Protein AF-A0A835S4H3-F1 (afdb_monomer_lite)

pLDDT: mean 76.45, std 12.93, range [46.81, 95.5]

Secondary structure (DSSP, 8-state):
-HHHHHHHHHHHHHHHHHHHHHHHHHHHSSPPPHHHHHHHHHH--HHHHHHHH-SS-HHHHHHHHHHHHHHHHHHHHHHHHHHHHHHHHHHHHHHHHHHTTSHHHHHHHHHHHHHHHHHHHHHHHHHHHHHHHHHHHHHHHHHHHHHHHHHHHHHHHHHHTT-

InterPro domains:
  IPR000727 Target SNARE coiled-coil homology domain [PF05739] (103-153)
  IPR000727 Target SNARE coiled-coil homology domain [PS50192] (65-127)
  IPR000727 Target SNARE coiled-coil homology domain [SM00397] (60-127)
  IPR006011 Syntaxin, N-terminal domain [PF00804] (1-53)
  IPR006012 Syntaxin/epimorphin, conserved site [PS00914] (71-110)
  IPR010989 SNARE [SSF47661] (1-120)
  IPR045242 Syntaxin [PTHR19957] (1-146)

Organism: Vanilla planifolia (NCBI:txid51239)

Structure (mmCIF, N/CA/C/O backbone):
data_AF-A0A835S4H3-F1
#
_entry.id   AF-A0A835S4H3-F1
#
loop_
_atom_site.group_PDB
_atom_site.id
_atom_site.type_symbol
_atom_site.label_atom_id
_atom_site.label_alt_id
_atom_site.label_comp_id
_atom_site.label_asym_id
_atom_site.label_entity_id
_atom_site.label_seq_id
_atom_site.pdbx_PDB_ins_code
_atom_site.Cartn_x
_atom_site.Cartn_y
_atom_site.Cartn_z
_atom_site.occupancy
_atom_site.B_iso_or_equiv
_atom_site.auth_seq_id
_atom_site.auth_comp_id
_atom_site.auth_asym_id
_atom_site.auth_atom_id
_atom_site.pdbx_PDB_model_num
ATOM 1 N N . MET A 1 1 ? -13.108 -11.941 13.887 1.00 56.34 1 MET A N 1
ATOM 2 C CA . MET A 1 1 ? -13.437 -10.550 14.269 1.00 56.34 1 MET A CA 1
ATOM 3 C C . MET A 1 1 ? -14.856 -10.370 14.817 1.00 56.34 1 MET A C 1
ATOM 5 O O . MET A 1 1 ? -14.980 -10.378 16.029 1.00 56.34 1 MET A O 1
ATOM 9 N N . MET A 1 2 ? -15.934 -10.271 14.019 1.00 57.09 2 MET A N 1
ATOM 10 C CA . MET A 1 2 ? -17.307 -10.082 14.562 1.00 57.09 2 MET A CA 1
ATOM 11 C C . MET A 1 2 ? -17.788 -11.240 15.460 1.00 57.09 2 MET A C 1
ATOM 13 O O . MET A 1 2 ? -18.379 -10.996 16.507 1.00 57.09 2 MET A O 1
ATOM 17 N N . MET A 1 3 ? -17.494 -12.495 15.090 1.00 75.19 3 MET A N 1
ATOM 18 C CA . MET A 1 3 ? -17.861 -13.661 15.911 1.00 75.19 3 MET A CA 1
ATOM 19 C C . MET A 1 3 ? -17.092 -13.714 17.238 1.00 75.19 3 MET A C 1
ATOM 21 O O . MET A 1 3 ? -17.701 -13.942 18.271 1.00 75.19 3 MET A O 1
ATOM 25 N N . GLU A 1 4 ? -15.791 -13.411 17.238 1.00 76.81 4 GLU A N 1
ATOM 26 C CA . GLU A 1 4 ? -14.982 -13.361 18.470 1.00 76.81 4 GLU A CA 1
ATOM 27 C C . GLU A 1 4 ? -15.445 -12.246 19.416 1.00 76.81 4 GLU A C 1
ATOM 29 O O . GLU A 1 4 ? -15.448 -12.420 20.631 1.00 76.81 4 GLU A O 1
ATOM 34 N N . PHE A 1 5 ? -15.879 -11.107 18.868 1.00 70.69 5 PHE A N 1
ATOM 35 C CA . PHE A 1 5 ? -16.459 -10.026 19.661 1.00 70.69 5 PHE A CA 1
ATOM 36 C C . PHE A 1 5 ? -17.791 -10.438 20.301 1.00 70.69 5 PHE A C 1
ATOM 38 O O . PHE A 1 5 ? -18.022 -10.182 21.483 1.00 70.69 5 PHE A O 1
ATOM 45 N N . GLN A 1 6 ? -18.658 -11.113 19.540 1.00 71.31 6 GLN A N 1
ATOM 46 C CA . GLN A 1 6 ? -19.912 -11.646 20.071 1.00 71.31 6 GLN A CA 1
ATOM 47 C C . GLN A 1 6 ? -19.673 -12.729 21.131 1.00 71.31 6 GLN A C 1
ATOM 49 O O . GLN A 1 6 ? -20.335 -12.696 22.167 1.00 71.31 6 GLN A O 1
ATOM 54 N N . GLU A 1 7 ? -18.695 -13.616 20.930 1.00 85.12 7 GLU A N 1
ATOM 55 C CA . GLU A 1 7 ? -18.292 -14.619 21.924 1.00 85.12 7 GLU A CA 1
ATOM 56 C C . GLU A 1 7 ? -17.741 -13.977 23.202 1.00 85.12 7 GLU A C 1
ATOM 58 O O . GLU A 1 7 ? -18.117 -14.381 24.303 1.00 85.12 7 GLU A O 1
ATOM 63 N N . LEU A 1 8 ? -16.885 -12.957 23.085 1.00 82.81 8 LEU A N 1
ATOM 64 C CA . LEU A 1 8 ? -16.332 -12.254 24.243 1.00 82.81 8 LEU A CA 1
ATOM 65 C C . LEU A 1 8 ? -17.430 -11.540 25.041 1.00 82.81 8 LEU A C 1
ATOM 67 O O . LEU A 1 8 ? -17.458 -11.631 26.267 1.00 82.81 8 LEU A O 1
ATOM 71 N N . ARG A 1 9 ? -18.371 -10.884 24.351 1.00 76.62 9 ARG A N 1
ATOM 72 C CA . ARG A 1 9 ? -19.516 -10.223 24.989 1.00 76.62 9 ARG A CA 1
ATOM 73 C C . ARG A 1 9 ? -20.429 -11.227 25.691 1.00 76.62 9 ARG A C 1
ATOM 75 O O . ARG A 1 9 ? -20.887 -10.961 26.797 1.00 76.62 9 ARG A O 1
ATOM 82 N N . GLN A 1 10 ? -20.686 -12.377 25.065 1.00 81.31 10 GLN A N 1
ATOM 83 C CA . GLN A 1 10 ? -21.464 -13.453 25.683 1.00 81.31 10 GLN A CA 1
ATOM 84 C C . GLN A 1 10 ? -20.777 -14.004 26.935 1.00 81.31 10 GLN A C 1
ATOM 86 O O . GLN A 1 10 ? -21.450 -14.190 27.945 1.00 81.31 10 GLN A O 1
ATOM 91 N N . ARG A 1 11 ? -19.452 -14.203 26.903 1.00 85.75 11 ARG A N 1
ATOM 92 C CA . ARG A 1 11 ? -18.686 -14.632 28.084 1.00 85.75 11 ARG A CA 1
ATOM 93 C C . ARG A 1 11 ? -18.744 -13.606 29.210 1.00 85.75 11 ARG A C 1
ATOM 95 O O . ARG A 1 11 ? -19.094 -13.974 30.321 1.00 85.75 11 ARG A O 1
ATOM 102 N N . MET A 1 12 ? -18.509 -12.325 28.921 1.00 75.12 12 MET A N 1
ATOM 103 C CA . MET A 1 12 ? -18.581 -11.279 29.950 1.00 75.12 12 MET A CA 1
ATOM 104 C C . MET A 1 12 ? -19.966 -11.168 30.599 1.00 75.12 12 MET A C 1
ATOM 106 O O . MET A 1 12 ? -20.061 -11.010 31.813 1.00 75.12 12 MET A O 1
ATOM 110 N N . MET A 1 13 ? -21.042 -11.279 29.814 1.00 74.38 13 MET A N 1
ATOM 111 C CA . MET A 1 13 ? -22.406 -11.266 30.354 1.00 74.38 13 MET A CA 1
ATOM 112 C C . MET A 1 13 ? -22.698 -12.499 31.219 1.00 74.38 13 MET A C 1
ATOM 114 O O . MET A 1 13 ? -23.353 -12.377 32.253 1.00 74.38 13 MET A O 1
ATOM 118 N N . ALA A 1 14 ? -22.187 -13.672 30.829 1.00 81.69 14 ALA A N 1
ATOM 119 C CA . ALA A 1 14 ? -22.313 -14.893 31.620 1.00 81.69 14 ALA A CA 1
ATOM 120 C C . ALA A 1 14 ? -21.560 -14.790 32.958 1.00 81.69 14 ALA A C 1
ATOM 122 O O . ALA A 1 14 ? -22.136 -15.086 34.004 1.00 81.69 14 ALA A O 1
ATOM 123 N N . ASP A 1 15 ? -20.324 -14.286 32.938 1.00 78.94 15 ASP A N 1
ATOM 124 C CA . ASP A 1 15 ? -19.504 -14.099 34.140 1.00 78.94 15 ASP A CA 1
ATOM 125 C C . ASP A 1 15 ? -20.146 -13.086 35.111 1.00 78.94 15 ASP A C 1
ATOM 127 O O . ASP A 1 15 ? -20.148 -13.283 36.329 1.00 78.94 15 ASP A O 1
ATOM 131 N N . CYS A 1 16 ? -20.741 -12.009 34.580 1.00 69.31 16 CYS A N 1
ATOM 132 C CA . CYS A 1 16 ? -21.443 -11.002 35.378 1.00 69.31 16 CYS A CA 1
ATOM 133 C C . CYS A 1 16 ? -22.689 -11.589 36.058 1.00 69.31 16 CYS A C 1
ATOM 135 O O . CYS A 1 16 ? -22.893 -11.414 37.263 1.00 69.31 16 CYS A O 1
ATOM 137 N N . ARG A 1 17 ? -23.482 -12.359 35.304 1.00 80.19 17 ARG A N 1
ATOM 138 C CA . ARG A 1 17 ? -24.654 -13.071 35.818 1.00 80.19 17 ARG A CA 1
ATOM 139 C C . ARG A 1 17 ? -24.290 -14.035 36.949 1.00 80.19 17 ARG A C 1
ATOM 141 O O . ARG A 1 17 ? -24.911 -13.991 38.009 1.00 80.19 17 ARG A O 1
ATOM 148 N N . GLU A 1 18 ? -23.246 -14.840 36.771 1.00 80.06 18 GLU A N 1
ATOM 149 C CA . GLU A 1 18 ? -22.777 -15.787 37.789 1.00 80.06 18 GLU A CA 1
ATOM 150 C C . GLU A 1 18 ? -22.338 -15.080 39.088 1.00 80.06 18 GLU A C 1
ATOM 152 O O . GLU A 1 18 ? -22.606 -15.554 40.198 1.00 80.06 18 GLU A O 1
ATOM 157 N N . ALA A 1 19 ? -21.686 -13.919 38.975 1.00 72.50 19 ALA A N 1
ATOM 158 C CA . ALA A 1 19 ? -21.264 -13.129 40.129 1.00 72.50 19 ALA A CA 1
ATOM 159 C C . ALA A 1 19 ? -22.453 -12.559 40.926 1.00 72.50 19 ALA A C 1
ATOM 161 O O . ALA A 1 19 ? -22.435 -12.589 42.163 1.00 72.50 19 ALA A O 1
ATOM 162 N N . VAL A 1 20 ? -23.489 -12.076 40.232 1.00 71.38 20 VAL A N 1
ATOM 163 C CA . VAL A 1 20 ? -24.731 -11.574 40.846 1.00 71.38 20 VAL A CA 1
ATOM 164 C C . VAL A 1 20 ? -25.471 -12.703 41.562 1.00 71.38 20 VAL A C 1
ATOM 166 O O . VAL A 1 20 ? -25.843 -12.550 42.727 1.00 71.38 20 VAL A O 1
ATOM 169 N N . GLU A 1 21 ? -25.612 -13.861 40.914 1.00 74.19 21 GLU A N 1
ATOM 170 C CA . GLU A 1 21 ? -26.299 -15.027 41.479 1.00 74.19 21 GLU A CA 1
ATOM 171 C C . GLU A 1 21 ? -25.647 -15.509 42.780 1.00 74.19 21 GLU A C 1
ATOM 173 O O . GLU A 1 21 ? -26.331 -15.709 43.788 1.00 74.19 21 GLU A O 1
ATOM 178 N N . ARG A 1 22 ? -24.312 -15.610 42.804 1.00 72.75 22 ARG A N 1
ATOM 179 C CA . ARG A 1 22 ? -23.567 -16.008 44.009 1.00 72.75 22 ARG A CA 1
ATOM 180 C C . ARG A 1 22 ? -23.771 -15.052 45.178 1.00 72.75 22 ARG A C 1
ATOM 182 O O . ARG A 1 22 ? -23.938 -15.499 46.312 1.00 72.75 22 ARG A O 1
ATOM 189 N N . ARG A 1 23 ? -23.725 -13.742 44.926 1.00 60.97 23 ARG A N 1
ATOM 190 C CA . ARG A 1 23 ? -23.860 -12.723 45.980 1.00 60.97 23 ARG A CA 1
ATOM 191 C C . ARG A 1 23 ? -25.287 -12.646 46.506 1.00 60.97 23 ARG A C 1
ATOM 193 O O . ARG A 1 23 ? -25.476 -12.554 47.716 1.00 60.97 23 ARG A O 1
ATOM 200 N N . TYR A 1 24 ? -26.276 -12.745 45.622 1.00 68.62 24 TYR A N 1
ATOM 201 C CA . TYR A 1 24 ? -27.679 -12.800 46.017 1.00 68.62 24 TYR A CA 1
ATOM 202 C C . TYR A 1 24 ? -27.951 -14.011 46.915 1.00 68.62 24 TYR A C 1
ATOM 204 O O . TYR A 1 24 ? -28.505 -13.856 48.006 1.00 68.62 24 TYR A O 1
ATOM 212 N N . PHE A 1 25 ? -27.473 -15.191 46.512 1.00 72.88 25 PHE A N 1
ATOM 213 C CA . PHE A 1 25 ? -27.608 -16.419 47.292 1.00 72.88 25 PHE A CA 1
ATOM 214 C C . PHE A 1 25 ? -26.899 -16.331 48.649 1.00 72.88 25 PHE A C 1
ATOM 216 O O . PHE A 1 25 ? -27.453 -16.746 49.662 1.00 72.88 25 PHE A O 1
ATOM 223 N N . ALA A 1 26 ? -25.703 -15.739 48.709 1.00 67.75 26 ALA A N 1
ATOM 224 C CA . ALA A 1 26 ? -24.978 -15.558 49.968 1.00 67.75 26 ALA A CA 1
ATOM 225 C C . ALA A 1 26 ? -25.722 -14.663 50.980 1.00 67.75 26 ALA A C 1
ATOM 227 O O . ALA A 1 26 ? -25.525 -14.813 52.185 1.00 67.75 26 ALA A O 1
ATOM 228 N N . LEU A 1 27 ? -26.564 -13.738 50.504 1.00 64.50 27 LEU A N 1
ATOM 229 C CA . LEU A 1 27 ? -27.274 -12.762 51.336 1.00 64.50 27 LEU A CA 1
ATOM 230 C C . LEU A 1 27 ? -28.700 -13.190 51.700 1.00 64.50 27 LEU A C 1
ATOM 232 O O . LEU A 1 27 ? -29.173 -12.861 52.785 1.00 64.50 27 LEU A O 1
ATOM 236 N N . THR A 1 28 ? -29.379 -13.908 50.808 1.00 66.50 28 THR A N 1
ATOM 237 C CA . THR A 1 28 ? -30.788 -14.307 50.980 1.00 66.50 28 THR A CA 1
ATOM 238 C C . THR A 1 28 ? -30.967 -15.793 51.268 1.00 66.50 28 THR A C 1
ATOM 240 O O . THR A 1 28 ? -31.985 -16.184 51.830 1.00 66.50 28 THR A O 1
ATOM 243 N N . GLY A 1 29 ? -29.983 -16.626 50.917 1.00 69.75 29 GLY A N 1
ATOM 244 C CA . GLY A 1 29 ? -30.095 -18.084 50.964 1.00 69.75 29 GLY A CA 1
ATOM 245 C C . GLY A 1 29 ? -30.981 -18.680 49.863 1.00 69.75 29 GLY A C 1
ATOM 246 O O . GLY A 1 29 ? -31.178 -19.893 49.847 1.00 69.75 29 GLY A O 1
ATOM 247 N N . GLU A 1 30 ? -31.498 -17.859 48.943 1.00 71.50 30 GLU A N 1
ATOM 248 C CA . GLU A 1 30 ? -32.383 -18.263 47.845 1.00 71.50 30 GLU A CA 1
ATOM 249 C C . GLU A 1 30 ? -31.758 -17.906 46.487 1.00 71.50 30 GLU A C 1
ATOM 251 O O . GLU A 1 30 ? -30.915 -17.011 46.391 1.00 71.50 30 GLU A O 1
ATOM 256 N N . LEU A 1 31 ? -32.124 -18.630 45.421 1.00 72.75 31 LEU A N 1
ATOM 257 C CA . LEU A 1 31 ? -31.698 -18.258 44.067 1.00 72.75 31 LEU A CA 1
ATOM 258 C C . LEU A 1 31 ? -32.451 -16.994 43.617 1.00 72.75 31 LEU A C 1
ATOM 260 O O . LEU A 1 31 ? -33.666 -16.920 43.822 1.00 72.75 31 LEU A O 1
ATOM 264 N N . PRO A 1 32 ? -31.777 -16.026 42.969 1.00 72.12 32 PRO A N 1
ATOM 265 C CA . PRO A 1 32 ? -32.460 -14.846 42.461 1.00 72.12 32 PRO A CA 1
ATOM 266 C C . PRO A 1 32 ? -33.426 -15.208 41.323 1.00 72.12 32 PRO A C 1
ATOM 268 O O . PRO A 1 32 ? -33.084 -16.019 40.459 1.00 72.12 32 PRO A O 1
ATOM 271 N N . PRO A 1 33 ? -34.609 -14.574 41.269 1.00 78.31 33 PRO A N 1
ATOM 272 C CA . PRO A 1 33 ? -35.472 -14.626 40.095 1.00 78.31 33 PRO A CA 1
ATOM 273 C C . PRO A 1 33 ? -34.752 -14.064 38.863 1.00 78.31 33 PRO A C 1
ATOM 275 O O . PRO A 1 33 ? -34.041 -13.065 38.969 1.00 78.31 33 PRO A O 1
ATOM 278 N N . GLU A 1 34 ? -34.998 -14.650 37.688 1.00 73.44 34 GLU A N 1
ATOM 279 C CA . GLU A 1 34 ? -34.406 -14.232 36.403 1.00 73.44 34 GLU A CA 1
ATOM 280 C C . GLU A 1 34 ? -34.578 -12.721 36.146 1.00 73.44 34 GLU A C 1
ATOM 282 O O . GLU A 1 34 ? -33.640 -12.032 35.758 1.00 73.44 34 GLU A O 1
ATOM 287 N N . GLU A 1 35 ? -35.758 -12.193 36.480 1.00 69.69 35 GLU A N 1
ATOM 288 C CA . GLU A 1 35 ? -36.121 -10.777 36.353 1.00 69.69 35 GLU A CA 1
ATOM 289 C C . GLU A 1 35 ? -35.252 -9.860 37.235 1.00 69.69 35 GLU A C 1
ATOM 291 O O . GLU A 1 35 ? -34.933 -8.735 36.858 1.00 69.69 35 GLU A O 1
ATOM 296 N N . VAL A 1 36 ? -34.814 -10.335 38.405 1.00 68.38 36 VAL A N 1
ATOM 297 C CA . VAL A 1 36 ? -33.945 -9.570 39.315 1.00 68.38 36 VAL A CA 1
ATOM 298 C C . VAL A 1 36 ? -32.512 -9.527 38.793 1.00 68.38 36 VAL A C 1
ATOM 300 O O . VAL A 1 36 ? -31.870 -8.479 38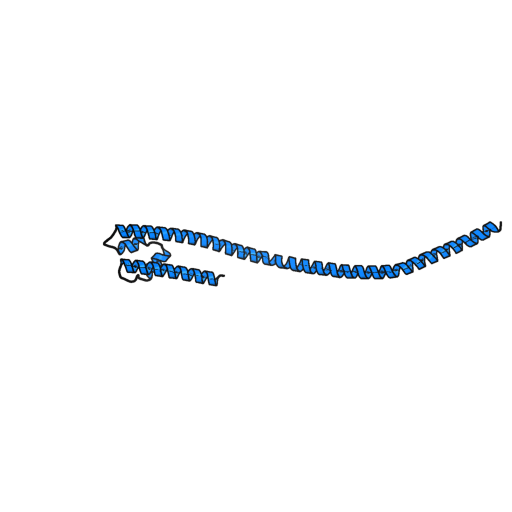.860 1.00 68.38 36 VAL A O 1
ATOM 303 N N . VAL A 1 37 ? -32.024 -10.644 38.249 1.00 72.00 37 VAL A N 1
ATOM 304 C CA . VAL A 1 37 ? -30.699 -10.728 37.621 1.00 72.00 37 VAL A CA 1
ATOM 305 C C . VAL A 1 37 ? -30.634 -9.804 36.408 1.00 72.00 37 VAL A C 1
ATOM 307 O O . VAL A 1 37 ? -29.692 -9.026 36.273 1.00 72.00 37 VAL A O 1
ATOM 310 N N . GLU A 1 38 ? -31.659 -9.838 35.558 1.00 70.06 38 GLU A N 1
ATOM 311 C CA . GLU A 1 38 ? -31.723 -9.018 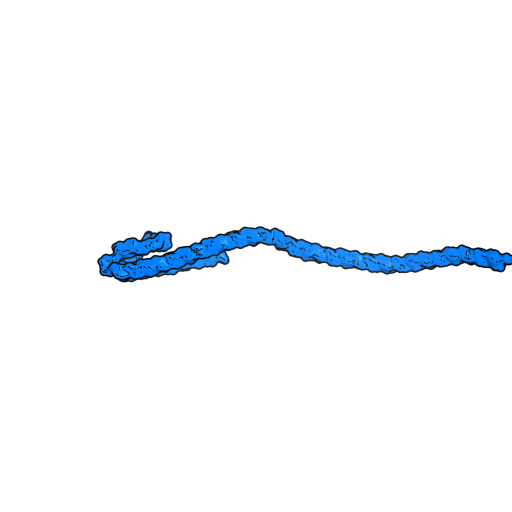34.351 1.00 70.06 38 GLU A CA 1
ATOM 312 C C . GLU A 1 38 ? -31.828 -7.523 34.685 1.00 70.06 38 GLU A C 1
ATOM 314 O O . GLU A 1 38 ? -31.067 -6.727 34.139 1.00 70.06 38 GLU A O 1
ATOM 319 N N . ASN A 1 39 ? -32.655 -7.140 35.665 1.00 68.00 39 ASN A N 1
ATOM 320 C CA . ASN A 1 39 ? -32.749 -5.750 36.127 1.00 68.00 39 ASN A CA 1
ATOM 321 C C . ASN A 1 39 ? -31.447 -5.248 36.778 1.00 68.00 39 ASN A C 1
ATOM 323 O O . ASN A 1 39 ? -31.092 -4.079 36.625 1.00 68.00 39 ASN A O 1
ATOM 327 N N . MET A 1 40 ? -30.697 -6.108 37.477 1.00 66.50 40 MET A N 1
ATOM 328 C CA . MET A 1 40 ? -29.386 -5.743 38.032 1.00 66.50 40 MET A CA 1
ATOM 329 C C . MET A 1 40 ? -28.324 -5.540 36.945 1.00 66.50 40 MET A C 1
ATOM 331 O O . MET A 1 40 ? -27.510 -4.628 37.072 1.00 66.50 40 MET A O 1
ATOM 335 N N . ILE A 1 41 ? -28.349 -6.349 35.881 1.00 68.56 41 ILE A N 1
ATOM 336 C CA . ILE A 1 41 ? -27.416 -6.245 34.747 1.00 68.56 41 ILE A CA 1
ATOM 337 C C . ILE A 1 41 ? -27.777 -5.062 33.833 1.00 68.56 41 ILE A C 1
ATOM 339 O O . ILE A 1 41 ? -26.881 -4.384 33.337 1.00 68.56 41 ILE A O 1
ATOM 343 N N . ALA A 1 42 ? -29.069 -4.802 33.610 1.00 68.44 42 ALA A N 1
ATOM 344 C CA . ALA A 1 42 ? -29.547 -3.790 32.668 1.00 68.44 42 ALA A CA 1
ATOM 345 C C . ALA A 1 42 ? -29.687 -2.387 33.277 1.00 68.44 42 ALA A C 1
ATOM 347 O O . ALA A 1 42 ? -29.400 -1.399 32.604 1.00 68.44 42 ALA A O 1
ATOM 348 N N . GLU A 1 43 ? -30.147 -2.274 34.529 1.00 61.41 43 GLU A N 1
ATOM 349 C CA . GLU A 1 43 ? -30.452 -0.974 35.146 1.00 61.41 43 GLU A CA 1
ATOM 350 C C . GLU A 1 43 ? -29.420 -0.520 36.186 1.00 61.41 43 GLU A C 1
ATOM 352 O O . GLU A 1 43 ? -29.465 0.635 36.612 1.00 61.41 43 GLU A O 1
ATOM 357 N N . GLY A 1 44 ? -28.520 -1.400 36.641 1.00 56.44 44 GLY A N 1
ATOM 358 C CA . GLY A 1 44 ? -27.514 -1.067 37.658 1.00 56.44 44 GLY A CA 1
ATOM 359 C C . GLY A 1 44 ? -28.074 -0.775 39.056 1.00 56.44 44 GLY A C 1
ATOM 360 O O . GLY A 1 44 ? -27.330 -0.395 39.958 1.00 56.44 44 GLY A O 1
ATOM 361 N N . LYS A 1 45 ? -29.383 -0.952 39.278 1.00 56.03 45 LYS A N 1
ATOM 362 C CA . LYS A 1 45 ? -30.077 -0.619 40.536 1.00 56.03 45 LYS A CA 1
ATOM 363 C C . LYS A 1 45 ? -29.945 -1.719 41.591 1.00 56.03 45 LYS A C 1
ATOM 365 O O . LYS A 1 45 ? -30.932 -2.274 42.075 1.00 56.03 45 LYS A O 1
ATOM 370 N N . SER A 1 46 ? -28.711 -2.035 41.976 1.00 59.69 46 SER A N 1
ATOM 371 C CA . SER A 1 46 ? -28.447 -3.052 43.000 1.00 59.69 46 SER A CA 1
ATOM 372 C C . SER A 1 46 ? -28.895 -2.623 44.406 1.00 59.69 46 SER A C 1
ATOM 374 O O . SER A 1 46 ? -29.219 -3.484 45.224 1.00 59.69 46 SER A O 1
ATOM 376 N N . GLU A 1 47 ? -28.924 -1.321 44.710 1.00 53.72 47 GLU A N 1
ATOM 377 C CA . GLU A 1 47 ? -29.183 -0.815 46.068 1.00 53.72 47 GLU A CA 1
ATOM 378 C C . GLU A 1 47 ? -30.633 -0.997 46.536 1.00 53.72 47 GLU A C 1
ATOM 380 O O . GLU A 1 47 ? -30.869 -1.363 47.687 1.00 53.72 47 GLU A O 1
ATOM 385 N N . GLU A 1 48 ? -31.618 -0.750 45.669 1.00 57.25 48 GLU A N 1
ATOM 386 C CA . GLU A 1 48 ? -33.041 -0.790 46.044 1.00 57.25 48 GLU A CA 1
ATOM 387 C C . GLU A 1 48 ? -33.542 -2.224 46.247 1.00 57.25 48 GLU A C 1
ATOM 389 O O . GLU A 1 48 ? -34.301 -2.504 47.180 1.00 57.25 48 GLU A O 1
ATOM 394 N N . VAL A 1 49 ? -33.073 -3.153 45.409 1.00 60.16 49 VAL A N 1
ATOM 395 C CA . VAL A 1 49 ? -33.442 -4.571 45.492 1.00 60.16 49 VAL A CA 1
ATOM 396 C C . VAL A 1 49 ? -32.774 -5.237 46.696 1.00 60.16 49 VAL A C 1
ATOM 398 O O . VAL A 1 49 ? -33.415 -6.014 47.406 1.00 60.16 49 VAL A O 1
ATOM 401 N N . LEU A 1 50 ? -31.516 -4.888 46.985 1.00 59.12 50 LEU A N 1
ATOM 402 C CA . LEU A 1 50 ? -30.774 -5.461 48.106 1.00 59.12 50 LEU A CA 1
ATOM 403 C C . LEU A 1 50 ? -31.233 -4.905 49.464 1.00 59.12 50 LEU A C 1
ATOM 405 O O . LEU A 1 50 ? -31.352 -5.663 50.429 1.00 59.12 50 LEU A O 1
ATOM 409 N N . ASN A 1 51 ? -31.599 -3.618 49.533 1.00 56.16 51 ASN A N 1
ATOM 410 C CA . ASN A 1 51 ? -32.203 -3.020 50.731 1.00 56.16 51 ASN A CA 1
ATOM 411 C C . ASN A 1 51 ? -33.549 -3.652 51.107 1.00 56.16 51 ASN A C 1
ATOM 413 O O . ASN A 1 51 ? -33.912 -3.670 52.283 1.00 56.16 51 ASN A O 1
ATOM 417 N N . ARG A 1 52 ? -34.296 -4.178 50.130 1.00 57.97 52 ARG A N 1
ATOM 418 C CA . ARG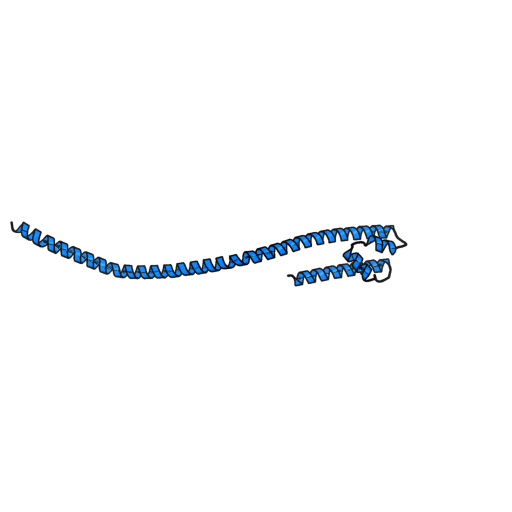 A 1 52 ? -35.567 -4.866 50.383 1.00 57.97 52 ARG A CA 1
ATOM 419 C C . ARG A 1 52 ? -35.375 -6.286 50.931 1.00 57.97 52 ARG A C 1
ATOM 421 O O . ARG A 1 52 ? -36.278 -6.792 51.593 1.00 57.97 52 ARG A O 1
ATOM 428 N N . ALA A 1 53 ? -34.218 -6.905 50.689 1.00 54.28 53 ALA A N 1
ATOM 429 C CA . ALA A 1 53 ? -33.931 -8.287 51.068 1.00 54.28 53 ALA A CA 1
ATOM 430 C C . ALA A 1 53 ? -33.255 -8.440 52.449 1.00 54.28 53 ALA A C 1
ATOM 432 O O . ALA A 1 53 ? -33.392 -9.483 53.084 1.00 54.28 53 ALA A O 1
ATOM 433 N N . VAL A 1 54 ? -32.556 -7.417 52.958 1.00 52.19 54 VAL A N 1
ATOM 434 C CA . VAL A 1 54 ? -31.751 -7.530 54.190 1.00 52.19 54 VAL A CA 1
ATOM 435 C C . VAL A 1 54 ? -32.348 -6.708 55.340 1.00 52.19 54 VAL A C 1
ATOM 437 O O . VAL A 1 54 ? -32.097 -5.515 55.479 1.00 52.19 54 VAL A O 1
ATOM 440 N N . VAL A 1 55 ? -33.098 -7.367 56.233 1.00 55.81 55 VAL A N 1
ATOM 441 C CA . VAL A 1 55 ? -33.710 -6.739 57.429 1.00 55.81 55 VAL A CA 1
ATOM 442 C C . VAL A 1 55 ? -32.732 -6.604 58.622 1.00 55.81 55 VAL A C 1
ATOM 444 O O . VAL A 1 55 ? -33.062 -5.968 59.617 1.00 55.81 55 VAL A O 1
ATOM 447 N N . GLY A 1 56 ? -31.503 -7.133 58.550 1.00 56.19 56 GLY A N 1
ATOM 448 C CA . GLY A 1 56 ? -30.632 -7.260 59.736 1.00 56.19 56 GLY A CA 1
ATOM 449 C C . GLY A 1 56 ? -29.372 -6.387 59.811 1.00 56.19 56 GLY A C 1
ATOM 450 O O . GLY A 1 56 ? -28.987 -5.995 60.906 1.00 56.19 56 GLY A O 1
ATOM 451 N N . ASN A 1 57 ? -28.717 -6.062 58.690 1.00 54.75 57 ASN A N 1
ATOM 452 C CA . ASN A 1 57 ? -27.336 -5.543 58.697 1.00 54.75 57 ASN A CA 1
ATOM 453 C C . ASN A 1 57 ? -27.142 -4.333 57.766 1.00 54.75 57 ASN A C 1
ATOM 455 O O . ASN A 1 57 ? -26.415 -4.399 56.778 1.00 54.75 57 ASN A O 1
ATOM 459 N N . ARG A 1 58 ? -27.753 -3.188 58.105 1.00 57.72 58 ARG A N 1
ATOM 460 C CA . ARG A 1 58 ? -27.651 -1.932 57.326 1.00 57.72 58 ARG A CA 1
ATOM 461 C C . ARG A 1 58 ? -26.215 -1.467 57.032 1.00 57.72 58 ARG A C 1
ATOM 463 O O . ARG A 1 58 ? -25.987 -0.890 55.979 1.00 57.72 58 ARG A O 1
ATOM 470 N N . SER A 1 59 ? -25.256 -1.720 57.928 1.00 57.69 59 SER A N 1
ATOM 471 C CA . SER A 1 59 ? -23.851 -1.319 57.725 1.00 57.69 59 SER A CA 1
ATOM 472 C C . SER A 1 59 ? -23.169 -2.121 56.615 1.00 57.69 59 SER A C 1
ATOM 474 O O . SER A 1 59 ? -22.470 -1.548 55.791 1.00 57.69 59 SER A O 1
ATOM 476 N N . LEU A 1 60 ? -23.404 -3.436 56.576 1.00 62.19 60 LEU A N 1
ATOM 477 C CA . LEU A 1 60 ? -22.813 -4.325 55.574 1.00 62.19 60 LEU A CA 1
ATOM 478 C C . LEU A 1 60 ? -23.467 -4.107 54.201 1.00 62.19 60 LEU A C 1
ATOM 480 O O . LEU A 1 60 ? -22.797 -4.148 53.175 1.00 62.19 60 LEU A O 1
ATOM 484 N N . VAL A 1 61 ? -24.775 -3.825 54.188 1.00 66.12 61 VAL A N 1
ATOM 485 C CA . VAL A 1 61 ? -25.537 -3.519 52.967 1.00 66.12 61 VAL A CA 1
ATOM 486 C C . VAL A 1 61 ? -25.034 -2.240 52.307 1.00 66.12 61 VAL A C 1
ATOM 488 O O . VAL A 1 61 ? -24.830 -2.251 51.102 1.00 66.12 61 VAL A O 1
ATOM 491 N N . LEU A 1 62 ? -24.788 -1.171 53.074 1.00 68.81 62 LEU A N 1
ATOM 492 C CA . LEU A 1 62 ? -24.272 0.094 52.534 1.00 68.81 62 LEU A CA 1
ATOM 493 C C . LEU A 1 62 ? -22.853 -0.038 51.967 1.00 68.81 62 LEU A C 1
ATOM 495 O O . LEU A 1 62 ? -22.560 0.527 50.919 1.00 68.81 62 LEU A O 1
ATOM 499 N N . GLU A 1 63 ? -21.984 -0.803 52.627 1.00 70.62 63 GLU A N 1
ATOM 500 C CA . GLU A 1 63 ? -20.622 -1.056 52.140 1.00 70.62 63 GLU A CA 1
ATOM 501 C C . GLU A 1 63 ? -20.634 -1.877 50.842 1.00 70.62 63 GLU A C 1
ATOM 503 O O . GLU A 1 63 ? -19.997 -1.505 49.858 1.00 70.62 63 GLU A O 1
ATOM 508 N N . THR A 1 64 ? -21.455 -2.931 50.799 1.00 69.81 64 THR A N 1
ATOM 509 C CA . THR A 1 64 ? -21.605 -3.784 49.609 1.00 69.81 64 THR A CA 1
ATOM 510 C C . THR A 1 64 ? -22.260 -3.024 48.450 1.00 69.81 64 THR A C 1
ATOM 512 O O . THR A 1 64 ? -21.859 -3.172 47.299 1.00 69.81 64 THR A O 1
ATOM 515 N N . ALA A 1 65 ? -23.255 -2.187 48.745 1.00 73.56 65 ALA A N 1
ATOM 516 C CA . ALA A 1 65 ? -23.927 -1.327 47.779 1.00 73.56 65 ALA A CA 1
ATOM 517 C C . ALA A 1 65 ? -22.965 -0.317 47.138 1.00 73.56 65 ALA A C 1
ATOM 519 O O . ALA A 1 65 ? -22.917 -0.205 45.914 1.00 73.56 65 ALA A O 1
ATOM 520 N N . HIS A 1 66 ? -22.146 0.352 47.951 1.00 77.25 66 HIS A N 1
ATOM 521 C CA . HIS A 1 66 ? -21.134 1.290 47.471 1.00 77.25 66 HIS A CA 1
ATOM 522 C C . HIS A 1 66 ? -20.086 0.603 46.581 1.00 77.25 66 HIS A C 1
ATOM 524 O O . HIS A 1 66 ? -19.661 1.146 45.560 1.00 77.25 66 HIS A O 1
ATOM 530 N N . GLU A 1 67 ? -19.678 -0.616 46.934 1.00 75.25 67 GLU A N 1
ATOM 531 C CA . GLU A 1 67 ? -18.722 -1.387 46.139 1.00 75.25 67 GLU A CA 1
ATOM 532 C C . GLU A 1 67 ? -19.318 -1.858 44.798 1.00 75.25 67 GLU A C 1
ATOM 534 O O . GLU A 1 67 ? -18.644 -1.800 43.768 1.00 75.25 67 GLU A O 1
ATOM 539 N N . ILE A 1 68 ? -20.598 -2.252 44.776 1.00 75.88 68 ILE A N 1
ATOM 540 C CA . ILE A 1 68 ? -21.319 -2.587 43.536 1.00 75.88 68 ILE A CA 1
ATOM 541 C C . ILE A 1 68 ? -21.489 -1.347 42.650 1.00 75.88 68 ILE A C 1
ATOM 543 O O . ILE A 1 68 ? -21.274 -1.435 41.442 1.00 75.88 68 ILE A O 1
ATOM 547 N N . GLN A 1 69 ? -21.802 -0.189 43.234 1.00 75.38 69 GLN A N 1
ATOM 548 C CA . GLN A 1 69 ? -21.915 1.076 42.505 1.00 75.38 69 GLN A CA 1
ATOM 549 C C . GLN A 1 69 ? -20.590 1.448 41.821 1.00 75.38 69 GLN A C 1
ATOM 551 O O . GLN A 1 69 ? -20.579 1.805 40.646 1.00 75.38 69 GLN A O 1
ATOM 556 N N . SER A 1 70 ? -19.465 1.280 42.520 1.00 76.81 70 SER A N 1
ATOM 557 C CA . SER A 1 70 ? -18.122 1.512 41.971 1.00 76.81 70 SER A CA 1
ATOM 558 C C . SER A 1 70 ? -17.794 0.580 40.793 1.00 76.81 70 SER A C 1
ATOM 560 O O . SER A 1 70 ? -17.275 1.018 39.761 1.00 76.81 70 SER A O 1
ATOM 562 N N . GLN A 1 71 ? -18.148 -0.707 40.898 1.00 79.62 71 GLN A N 1
ATOM 563 C CA . GLN A 1 71 ? -17.983 -1.648 39.783 1.00 79.62 71 GLN A CA 1
ATOM 564 C C . GLN A 1 71 ? -18.891 -1.308 38.600 1.00 79.62 71 GLN A C 1
ATOM 566 O O . GLN A 1 71 ? -18.457 -1.415 37.454 1.00 79.62 71 GLN A O 1
ATOM 571 N N . HIS A 1 72 ? -20.121 -0.871 38.862 1.00 77.56 72 HIS A N 1
ATOM 572 C CA . HIS A 1 72 ? -21.053 -0.443 37.826 1.00 77.56 72 HIS A CA 1
ATOM 573 C C . HIS A 1 72 ? -20.553 0.809 37.093 1.00 77.56 72 HIS A C 1
ATOM 575 O O . HIS A 1 72 ? -20.592 0.860 35.865 1.00 77.56 72 HIS A O 1
ATOM 581 N N . ASP A 1 73 ? -20.021 1.795 37.815 1.00 81.50 73 ASP A N 1
ATOM 582 C CA . ASP A 1 73 ? -19.434 2.993 37.206 1.00 81.50 73 ASP A CA 1
ATOM 583 C C . ASP A 1 73 ? -18.215 2.642 36.342 1.00 81.50 73 ASP A C 1
ATOM 585 O O . ASP A 1 73 ? -18.086 3.140 35.223 1.00 81.50 73 ASP A O 1
ATOM 589 N N . THR A 1 74 ? -17.387 1.699 36.800 1.00 81.56 74 THR A N 1
ATOM 590 C CA . THR A 1 74 ? -16.265 1.167 36.010 1.00 81.56 74 THR A CA 1
ATOM 591 C C . THR A 1 74 ? -16.759 0.439 34.753 1.00 81.56 74 THR A C 1
ATOM 593 O O . THR A 1 74 ? -16.231 0.646 33.662 1.00 81.56 74 THR A O 1
ATOM 596 N N . ALA A 1 75 ? -17.797 -0.395 34.866 1.00 78.19 75 ALA A N 1
ATOM 597 C CA . ALA A 1 75 ? -18.387 -1.099 33.727 1.00 78.19 75 ALA A CA 1
ATOM 598 C C . ALA A 1 75 ? -18.992 -0.128 32.703 1.00 78.19 75 ALA A C 1
ATOM 600 O O . ALA A 1 75 ? -18.842 -0.330 31.500 1.00 78.19 75 ALA A O 1
ATOM 601 N N . LYS A 1 76 ? -19.607 0.960 33.172 1.00 81.94 76 LYS A N 1
ATOM 602 C CA . LYS A 1 76 ? -20.171 2.021 32.333 1.00 81.94 76 LYS A CA 1
ATOM 603 C C . LYS A 1 76 ? -19.094 2.826 31.606 1.00 81.94 76 LYS A C 1
ATOM 605 O O . LYS A 1 76 ? -19.286 3.230 30.459 1.00 81.94 76 LYS A O 1
ATOM 610 N N . GLU A 1 77 ? -17.949 3.053 32.246 1.00 83.81 77 GLU A N 1
ATOM 611 C CA . GLU A 1 77 ? -16.784 3.655 31.594 1.00 83.81 77 GLU A CA 1
ATOM 612 C C . GLU A 1 77 ? -16.238 2.739 30.489 1.00 83.81 77 GLU A C 1
ATOM 614 O O . GLU A 1 77 ? -16.028 3.188 29.361 1.00 83.81 77 GLU A O 1
ATOM 619 N N . VAL A 1 78 ? -16.122 1.436 30.769 1.00 84.69 78 VAL A N 1
ATOM 620 C CA . VAL A 1 78 ? -15.717 0.425 29.780 1.00 84.69 78 VAL A CA 1
ATOM 621 C C . VAL A 1 78 ? -16.713 0.335 28.620 1.00 84.69 78 VAL A C 1
ATOM 623 O O . VAL A 1 78 ? -16.288 0.283 27.468 1.00 84.69 78 VAL A O 1
ATOM 626 N N . GLU A 1 79 ? -18.020 0.360 28.889 1.00 80.94 79 GLU A N 1
ATOM 627 C CA . GLU A 1 79 ? -19.074 0.386 27.867 1.00 80.94 79 GLU A CA 1
ATOM 628 C C . GLU A 1 79 ? -18.918 1.599 26.943 1.00 80.94 79 GLU A C 1
ATOM 630 O O . GLU A 1 79 ? -18.963 1.464 25.718 1.00 80.94 79 GLU A O 1
ATOM 635 N N . ARG A 1 80 ? -18.663 2.780 27.515 1.00 85.00 80 ARG A N 1
ATOM 636 C CA . ARG A 1 80 ? -18.437 4.005 26.744 1.00 85.00 80 ARG A CA 1
ATOM 637 C C . ARG A 1 80 ? -17.206 3.887 25.847 1.00 85.00 80 ARG A C 1
ATOM 639 O O . ARG A 1 80 ? -17.296 4.199 24.661 1.00 85.00 80 ARG A O 1
ATOM 646 N N . SER A 1 81 ? -16.089 3.388 26.375 1.00 82.25 81 SER A N 1
ATOM 647 C CA . SER A 1 81 ? -14.882 3.130 25.578 1.00 82.25 81 SER A CA 1
ATOM 648 C C . SER A 1 81 ? -15.118 2.089 24.478 1.00 82.25 81 SER A C 1
ATOM 650 O O . SER A 1 81 ? -14.545 2.189 23.394 1.00 82.25 81 SER A O 1
ATOM 652 N N . LEU A 1 82 ? -15.988 1.105 24.719 1.00 81.12 82 LEU A N 1
ATOM 653 C CA . LEU A 1 82 ? -16.386 0.097 23.736 1.00 81.12 82 LEU A CA 1
ATOM 654 C C . LEU A 1 82 ? -17.229 0.679 22.601 1.00 81.12 82 LEU A C 1
ATOM 656 O O . LEU A 1 82 ? -17.001 0.332 21.443 1.00 81.12 82 LEU A O 1
ATOM 660 N N . LEU A 1 83 ? -18.162 1.580 22.912 1.00 83.94 83 LEU A N 1
ATOM 661 C CA . LEU A 1 83 ? -18.954 2.297 21.911 1.00 83.94 83 LEU A CA 1
ATOM 662 C C . LEU A 1 83 ? -18.075 3.217 21.053 1.00 83.94 83 LEU A C 1
ATOM 664 O O . LEU A 1 83 ? -18.230 3.249 19.832 1.00 83.94 83 LEU A O 1
ATOM 668 N N . GLU A 1 84 ? -17.111 3.907 21.664 1.00 83.25 84 GLU A N 1
ATOM 669 C CA . GLU A 1 84 ? -16.119 4.708 20.937 1.00 83.25 84 GLU A CA 1
ATOM 670 C C . GLU A 1 84 ? -15.255 3.826 20.022 1.00 83.25 84 GLU A C 1
ATOM 672 O O . GLU A 1 84 ? -15.063 4.144 18.847 1.00 83.25 84 GLU A O 1
ATOM 677 N N . LEU A 1 85 ? -14.802 2.665 20.506 1.00 85.12 85 LEU A N 1
ATOM 678 C CA . LEU A 1 85 ? -14.042 1.711 19.697 1.00 85.12 85 LEU A CA 1
ATOM 679 C C . LEU A 1 85 ? -14.880 1.143 18.542 1.00 85.12 85 LEU A C 1
ATOM 681 O O . LEU A 1 85 ? -14.388 1.032 17.419 1.00 85.12 85 LEU A O 1
ATOM 685 N N . GLN A 1 86 ? -16.152 0.819 18.785 1.00 79.75 86 GLN A N 1
ATOM 686 C CA . GLN A 1 86 ? -17.086 0.378 17.748 1.00 79.75 86 GLN A CA 1
ATOM 687 C C . GLN A 1 86 ? -17.247 1.444 16.656 1.00 79.75 86 GLN A C 1
ATOM 689 O O . GLN A 1 86 ? -17.275 1.109 15.470 1.00 79.75 86 GLN A O 1
ATOM 694 N N . GLN A 1 87 ? -17.315 2.720 17.039 1.00 75.62 87 GLN A N 1
ATOM 695 C CA . GLN A 1 87 ? -17.373 3.830 16.094 1.00 75.62 87 GLN A CA 1
ATOM 696 C C . GLN A 1 87 ? -16.084 3.937 15.263 1.00 75.62 87 GLN A C 1
ATOM 698 O O . GLN A 1 87 ? -16.168 4.103 14.048 1.00 75.62 87 GLN A O 1
ATOM 703 N N . VAL A 1 88 ? -14.907 3.754 15.873 1.00 83.56 88 VAL A N 1
ATOM 704 C CA . VAL A 1 88 ? -13.620 3.702 15.152 1.00 83.56 88 VAL A CA 1
ATOM 705 C C . VAL A 1 88 ? -13.571 2.530 14.164 1.00 83.56 88 VAL A C 1
ATOM 707 O O . VAL A 1 88 ? -13.093 2.698 13.046 1.00 83.56 88 VAL A O 1
ATOM 710 N N . PHE A 1 89 ? -14.090 1.353 14.526 1.00 76.94 89 PHE A N 1
ATOM 711 C CA . PHE A 1 89 ? -14.169 0.209 13.608 1.00 76.94 89 PHE A CA 1
ATOM 712 C C . PHE A 1 89 ? -15.106 0.462 12.421 1.00 76.94 89 PHE A C 1
ATOM 714 O O . PHE A 1 89 ? -14.782 0.071 11.301 1.00 76.94 89 PHE A O 1
ATOM 721 N N . LEU A 1 90 ? -16.248 1.117 12.649 1.00 75.88 90 LEU A N 1
ATOM 722 C CA . LEU A 1 90 ? -17.169 1.522 11.583 1.00 75.88 90 LEU A CA 1
ATOM 723 C C . LEU A 1 90 ? -16.519 2.533 10.632 1.00 75.88 90 LEU A C 1
ATOM 725 O O . LEU A 1 90 ? -16.611 2.369 9.418 1.00 75.88 90 LEU A O 1
ATOM 729 N N . ASP A 1 91 ? -15.817 3.529 11.169 1.00 75.44 91 ASP A N 1
ATOM 730 C CA . ASP A 1 91 ? -15.099 4.523 10.366 1.00 75.44 91 ASP A CA 1
ATOM 731 C C . ASP A 1 91 ? -13.934 3.886 9.586 1.00 75.44 91 ASP A C 1
ATOM 733 O O . ASP A 1 91 ? -13.722 4.167 8.407 1.00 75.44 91 ASP A O 1
ATOM 737 N N . MET A 1 92 ? -13.236 2.921 10.194 1.00 76.38 92 MET A N 1
ATOM 738 C CA . MET A 1 92 ? -12.210 2.124 9.521 1.00 76.38 92 MET A CA 1
ATOM 739 C C . MET A 1 92 ? -12.792 1.269 8.390 1.00 76.38 92 MET A C 1
ATOM 741 O O . MET A 1 92 ? -12.182 1.189 7.328 1.00 76.38 92 MET A O 1
ATOM 745 N N . ALA A 1 93 ? -13.967 0.659 8.575 1.00 66.75 93 ALA A N 1
ATOM 746 C CA . ALA A 1 93 ? -14.635 -0.107 7.523 1.00 66.75 93 ALA A CA 1
ATOM 747 C C . ALA A 1 93 ? -14.990 0.782 6.320 1.00 66.75 93 ALA A C 1
ATOM 749 O O . ALA A 1 93 ? -14.705 0.411 5.183 1.00 66.75 93 ALA A O 1
ATOM 750 N N . VAL A 1 94 ? -15.508 1.990 6.569 1.00 69.75 94 VAL A N 1
ATOM 751 C CA . VAL A 1 94 ? -15.778 2.991 5.522 1.00 69.75 94 VAL A CA 1
ATOM 752 C C . VAL A 1 94 ? -14.486 3.436 4.828 1.00 69.75 94 VAL A C 1
ATOM 754 O O . VAL A 1 94 ? -14.441 3.544 3.603 1.00 69.75 94 VAL A O 1
ATOM 757 N N . MET A 1 95 ? -13.409 3.658 5.584 1.00 65.38 95 MET A N 1
ATOM 758 C CA . MET A 1 95 ? -12.119 4.080 5.034 1.00 65.38 95 MET A CA 1
ATOM 759 C C . MET A 1 95 ? -11.430 2.978 4.211 1.00 65.38 95 MET A C 1
ATOM 761 O O . MET A 1 95 ? -10.753 3.287 3.233 1.00 65.38 95 MET A O 1
ATOM 765 N N . VAL A 1 96 ? -11.594 1.705 4.582 1.00 65.50 96 VAL A N 1
ATOM 766 C CA . VAL A 1 96 ? -11.082 0.547 3.828 1.00 65.50 96 VAL A CA 1
ATOM 767 C C . VAL A 1 96 ? -11.892 0.323 2.550 1.00 65.50 96 VAL A C 1
ATOM 769 O O . VAL A 1 96 ? -11.291 0.093 1.503 1.00 65.50 96 VAL A O 1
ATOM 772 N N . GLU A 1 97 ? -13.220 0.470 2.600 1.00 60.34 97 GLU A N 1
ATOM 773 C CA . GLU A 1 97 ? -14.084 0.461 1.408 1.00 60.34 97 GLU A CA 1
ATOM 774 C C . GLU A 1 97 ? -13.663 1.576 0.430 1.00 60.34 97 GLU A C 1
ATOM 776 O O . GLU A 1 97 ? -13.477 1.325 -0.758 1.00 60.34 97 GLU A O 1
ATOM 781 N N . ALA A 1 98 ? -13.377 2.784 0.940 1.00 59.75 98 ALA A N 1
ATOM 782 C CA . ALA A 1 98 ? -12.854 3.899 0.144 1.00 59.75 98 ALA A CA 1
ATOM 783 C C . ALA A 1 98 ? -11.422 3.665 -0.387 1.00 59.75 98 ALA A C 1
ATOM 785 O O . ALA A 1 98 ? -11.044 4.209 -1.423 1.00 59.75 98 ALA A O 1
ATOM 786 N N . GLN A 1 99 ? -10.606 2.854 0.296 1.00 46.81 99 GLN A N 1
ATOM 787 C CA . GLN A 1 99 ? -9.270 2.461 -0.174 1.00 46.81 99 GLN A CA 1
ATOM 788 C C . GLN A 1 99 ? -9.294 1.322 -1.207 1.00 46.81 99 GLN A C 1
ATOM 790 O O . GLN A 1 99 ? -8.268 1.084 -1.847 1.00 46.81 99 GLN A O 1
ATOM 795 N N . GLY A 1 100 ? -10.441 0.669 -1.432 1.00 55.44 100 GLY A N 1
ATOM 796 C CA . GLY A 1 100 ? -10.613 -0.359 -2.463 1.00 55.44 100 GLY A CA 1
ATOM 797 C C . GLY A 1 100 ? -10.346 0.141 -3.889 1.00 55.44 100 GLY A C 1
ATOM 798 O O . GLY A 1 100 ? -9.926 -0.640 -4.737 1.00 55.44 100 GLY A O 1
ATOM 799 N N . GLU A 1 101 ? -10.488 1.447 -4.137 1.00 53.66 101 GLU A N 1
ATOM 800 C CA . GLU A 1 101 ? -10.238 2.066 -5.448 1.00 53.66 101 GLU A CA 1
ATOM 801 C C . GLU A 1 101 ? -8.736 2.304 -5.726 1.00 53.66 101 GLU A C 1
ATOM 803 O O . GLU A 1 101 ? -8.312 2.337 -6.876 1.00 53.66 101 GLU A O 1
ATOM 808 N N . ARG A 1 102 ? -7.883 2.391 -4.690 1.00 52.81 102 ARG A N 1
ATOM 809 C CA . ARG A 1 102 ? -6.434 2.667 -4.846 1.00 52.81 102 ARG A CA 1
ATOM 810 C C . ARG A 1 102 ? -5.560 1.425 -5.045 1.00 52.81 102 ARG A C 1
ATOM 812 O O . ARG A 1 102 ? -4.368 1.567 -5.320 1.00 52.81 102 ARG A O 1
ATOM 819 N N . MET A 1 103 ? -6.110 0.217 -4.901 1.00 52.50 103 MET A N 1
ATOM 820 C CA . MET A 1 103 ? -5.384 -1.018 -5.234 1.00 52.50 103 MET A CA 1
ATOM 821 C C . MET A 1 103 ? -5.195 -1.152 -6.757 1.00 52.50 103 MET A C 1
ATOM 823 O O . MET A 1 103 ? -4.145 -1.618 -7.202 1.00 52.50 103 MET A O 1
ATOM 827 N N . ASP A 1 104 ? -6.165 -0.666 -7.541 1.00 56.88 104 ASP A N 1
ATOM 828 C CA . ASP A 1 104 ? -6.146 -0.687 -9.012 1.00 56.88 104 ASP A CA 1
ATOM 829 C C . ASP A 1 104 ? -4.984 0.159 -9.578 1.00 56.88 104 ASP A C 1
ATOM 831 O O . ASP A 1 104 ? -4.319 -0.221 -10.542 1.00 56.88 104 ASP A O 1
ATOM 835 N N . ASP A 1 105 ? -4.624 1.254 -8.897 1.00 63.09 105 ASP A N 1
ATOM 836 C CA . ASP A 1 105 ? -3.537 2.145 -9.317 1.00 63.09 105 ASP A CA 1
ATOM 837 C C . ASP A 1 105 ? -2.147 1.485 -9.268 1.00 63.09 105 ASP A C 1
ATOM 839 O O . ASP A 1 105 ? -1.326 1.712 -10.160 1.00 63.09 105 ASP A O 1
ATOM 843 N N . ILE A 1 106 ? -1.840 0.655 -8.261 1.00 70.69 106 ILE A N 1
ATOM 844 C CA . ILE A 1 106 ? -0.510 0.020 -8.157 1.00 70.69 106 ILE A CA 1
ATOM 845 C C . ILE A 1 106 ? -0.342 -1.028 -9.256 1.00 70.69 106 ILE A C 1
ATOM 847 O O . ILE A 1 106 ? 0.690 -1.050 -9.935 1.00 70.69 106 ILE A O 1
ATOM 851 N N . GLU A 1 107 ? -1.354 -1.869 -9.470 1.00 76.38 107 GLU A N 1
ATOM 852 C CA . GLU A 1 107 ? -1.343 -2.851 -10.554 1.00 76.38 107 GLU A CA 1
ATOM 853 C C . GLU A 1 107 ? -1.272 -2.157 -11.919 1.00 76.38 107 GLU A C 1
ATOM 855 O O . GLU A 1 107 ? -0.473 -2.551 -12.779 1.00 76.38 107 GLU A O 1
ATOM 860 N N . HIS A 1 108 ? -2.012 -1.060 -12.096 1.00 79.62 108 HIS A N 1
ATOM 861 C CA . HIS A 1 108 ? -1.964 -0.251 -13.306 1.00 79.62 108 HIS A CA 1
ATOM 862 C C . HIS A 1 108 ? -0.578 0.374 -13.534 1.00 79.62 108 HIS A C 1
ATOM 864 O O . HIS A 1 108 ? -0.060 0.337 -14.657 1.00 79.62 108 HIS A O 1
ATOM 870 N N . HIS A 1 109 ? 0.071 0.911 -12.496 1.00 83.44 109 HIS A N 1
ATOM 871 C CA . HIS A 1 109 ? 1.417 1.479 -12.593 1.00 83.44 109 HIS A CA 1
ATOM 872 C C . HIS A 1 109 ? 2.479 0.422 -12.903 1.00 83.44 109 HIS A C 1
ATOM 874 O O . HIS A 1 109 ? 3.318 0.650 -13.778 1.00 83.44 109 HIS A O 1
ATOM 880 N N . VAL A 1 110 ? 2.431 -0.744 -12.254 1.00 87.00 110 VAL A N 1
ATOM 881 C CA . VAL A 1 110 ? 3.363 -1.853 -12.515 1.00 87.00 110 VAL A CA 1
ATOM 882 C C . VAL A 1 110 ? 3.170 -2.399 -13.930 1.00 87.00 110 VAL A C 1
ATOM 884 O O . VAL A 1 110 ? 4.142 -2.562 -14.671 1.00 87.00 110 VAL A O 1
ATOM 887 N N . THR A 1 111 ? 1.921 -2.602 -14.353 1.00 88.19 111 THR A N 1
ATOM 888 C CA . THR A 1 111 ? 1.588 -3.081 -15.701 1.00 88.19 111 THR A CA 1
ATOM 889 C C . THR A 1 111 ? 1.993 -2.069 -16.772 1.00 88.19 111 THR A C 1
ATOM 891 O O . THR A 1 111 ? 2.545 -2.440 -17.810 1.00 88.19 111 THR A O 1
ATOM 894 N N . SER A 1 112 ? 1.777 -0.777 -16.523 1.00 88.75 112 SER A N 1
ATOM 895 C CA . SER A 1 112 ? 2.195 0.293 -17.433 1.00 88.75 112 SER A CA 1
ATOM 896 C C . SER A 1 112 ? 3.717 0.391 -17.524 1.00 88.75 112 SER A C 1
ATOM 898 O O . SER A 1 112 ? 4.251 0.470 -18.629 1.00 88.75 112 SER A O 1
ATOM 900 N N . ALA A 1 113 ? 4.434 0.311 -16.400 1.00 92.12 113 ALA A N 1
ATOM 901 C CA . ALA A 1 113 ? 5.896 0.301 -16.386 1.00 92.12 113 ALA A CA 1
ATOM 902 C C . ALA A 1 113 ? 6.464 -0.900 -17.161 1.00 92.12 113 ALA A C 1
ATOM 904 O O . ALA A 1 113 ? 7.356 -0.730 -17.993 1.00 92.12 113 ALA A O 1
ATOM 905 N N . ALA A 1 114 ? 5.905 -2.097 -16.960 1.00 93.31 114 ALA A N 1
ATOM 906 C CA . ALA A 1 114 ? 6.293 -3.292 -17.706 1.00 93.31 114 ALA A CA 1
ATOM 907 C C . ALA A 1 114 ? 6.076 -3.125 -19.222 1.00 93.31 114 ALA A C 1
ATOM 909 O O . ALA A 1 114 ? 6.934 -3.516 -20.019 1.00 93.31 114 ALA A O 1
ATOM 910 N N . ARG A 1 115 ? 4.964 -2.493 -19.626 1.00 93.88 115 ARG A N 1
ATOM 911 C CA . ARG A 1 115 ? 4.668 -2.177 -21.031 1.00 93.88 115 ARG A CA 1
ATOM 912 C C . ARG A 1 115 ? 5.695 -1.210 -21.623 1.00 93.88 115 ARG A C 1
ATOM 914 O O . ARG A 1 115 ? 6.283 -1.526 -22.651 1.00 93.88 115 ARG A O 1
ATOM 921 N N . TYR A 1 116 ? 5.993 -0.103 -20.939 1.00 94.81 116 TYR A N 1
ATOM 922 C CA . TYR A 1 116 ? 6.989 0.873 -21.399 1.00 94.81 116 TYR A CA 1
ATOM 923 C C . TYR A 1 116 ? 8.387 0.271 -21.559 1.00 94.81 116 TYR A C 1
ATOM 925 O O . TYR A 1 116 ? 9.076 0.569 -22.534 1.00 94.81 116 TYR A O 1
ATOM 933 N N . VAL A 1 117 ? 8.811 -0.596 -20.636 1.00 95.19 117 VAL A N 1
ATOM 934 C CA . VAL A 1 117 ? 10.110 -1.280 -20.737 1.00 95.19 117 VAL A CA 1
ATOM 935 C C . VAL A 1 117 ? 10.145 -2.210 -21.949 1.00 95.19 117 VAL A C 1
ATOM 937 O O . VAL A 1 117 ? 11.133 -2.223 -22.686 1.00 95.19 117 VAL A O 1
ATOM 940 N N . LYS A 1 118 ? 9.068 -2.967 -22.187 1.00 94.69 118 LYS A N 1
ATOM 941 C CA . LYS A 1 118 ? 8.959 -3.864 -23.342 1.00 94.69 118 LYS A CA 1
ATOM 942 C C . LYS A 1 118 ? 8.994 -3.091 -24.661 1.00 94.69 118 LYS A C 1
ATOM 944 O O . LYS A 1 118 ? 9.778 -3.439 -25.545 1.00 94.69 118 LYS A O 1
ATOM 949 N N . ASP A 1 119 ? 8.192 -2.038 -24.774 1.00 94.94 119 ASP A N 1
ATOM 950 C CA . ASP A 1 119 ? 8.107 -1.223 -25.987 1.00 94.94 119 ASP A CA 1
ATOM 951 C C . ASP A 1 119 ? 9.432 -0.487 -26.242 1.00 94.94 119 ASP A C 1
ATOM 953 O O . ASP A 1 119 ? 9.954 -0.506 -27.357 1.00 94.94 119 ASP A O 1
ATOM 957 N N . GLY A 1 120 ? 10.055 0.059 -25.192 1.00 94.62 120 GLY A N 1
ATOM 958 C CA . GLY A 1 120 ? 11.378 0.680 -25.276 1.00 94.62 120 GLY A CA 1
ATOM 959 C C . GLY A 1 120 ? 12.475 -0.296 -25.715 1.00 94.62 120 GLY A C 1
ATOM 960 O O . GLY A 1 120 ? 13.339 0.060 -26.519 1.00 94.62 120 GLY A O 1
ATOM 961 N N . ALA A 1 121 ? 12.431 -1.549 -25.253 1.00 95.50 121 ALA A N 1
ATOM 962 C CA . ALA A 1 121 ? 13.360 -2.585 -25.700 1.00 95.50 121 ALA A CA 1
ATOM 963 C C . ALA A 1 121 ? 13.158 -2.946 -27.183 1.00 95.50 121 ALA A C 1
ATOM 965 O O . ALA A 1 121 ? 14.138 -3.156 -27.907 1.00 95.50 121 ALA A O 1
ATOM 966 N N . MET A 1 122 ? 11.905 -2.988 -27.651 1.00 94.44 122 MET A N 1
ATOM 967 C CA . MET A 1 122 ? 11.589 -3.209 -29.063 1.00 94.44 122 MET A CA 1
ATOM 968 C C . MET A 1 122 ? 12.087 -2.060 -29.942 1.00 94.44 122 MET A C 1
ATOM 970 O O . MET A 1 122 ? 12.744 -2.320 -30.951 1.00 94.44 122 MET A O 1
ATOM 974 N N . GLU A 1 123 ? 11.859 -0.808 -29.545 1.00 94.50 123 GLU A N 1
ATOM 975 C CA . GLU A 1 123 ? 12.358 0.352 -30.291 1.00 94.50 123 GLU A CA 1
ATOM 976 C C . GLU A 1 123 ? 13.886 0.402 -30.337 1.00 94.50 123 GLU A C 1
ATOM 978 O O . GLU A 1 123 ? 14.477 0.616 -31.396 1.00 94.50 123 GLU A O 1
ATOM 983 N N . LEU A 1 124 ? 14.565 0.099 -29.227 1.00 94.12 124 LEU A N 1
ATOM 984 C CA . LEU A 1 124 ? 16.027 0.035 -29.213 1.00 94.12 124 LEU A CA 1
ATOM 985 C C . LEU A 1 124 ? 16.566 -1.046 -30.167 1.00 94.12 124 LEU A C 1
ATOM 987 O O . LEU A 1 124 ? 17.577 -0.837 -30.848 1.00 94.12 124 LEU A O 1
ATOM 991 N N . SER A 1 125 ? 15.889 -2.195 -30.246 1.00 93.81 125 SER A N 1
ATOM 992 C CA . SER A 1 125 ? 16.220 -3.267 -31.193 1.00 93.81 125 SER A CA 1
ATOM 993 C C . SER A 1 125 ? 16.042 -2.814 -32.648 1.00 93.81 125 SER A C 1
ATOM 995 O O . SER A 1 125 ? 16.960 -2.966 -33.464 1.00 93.81 125 SER A O 1
ATOM 997 N N . SER A 1 126 ? 14.905 -2.188 -32.961 1.00 92.75 126 SER A N 1
ATOM 998 C CA . SER A 1 126 ? 14.601 -1.635 -34.286 1.00 92.75 126 SER A CA 1
ATOM 999 C C . SER A 1 126 ? 15.597 -0.549 -34.694 1.00 92.75 126 SER A C 1
ATOM 1001 O O . SER A 1 126 ? 16.167 -0.610 -35.787 1.00 92.75 126 SER A O 1
ATOM 1003 N N . ALA A 1 127 ? 15.907 0.391 -33.799 1.00 92.75 127 ALA A N 1
ATOM 1004 C CA . ALA A 1 127 ? 16.893 1.441 -34.027 1.00 92.75 127 ALA A CA 1
ATOM 1005 C C . ALA A 1 127 ? 18.286 0.861 -34.319 1.00 92.75 127 ALA A C 1
ATOM 1007 O O . ALA A 1 127 ? 18.967 1.297 -35.252 1.00 92.75 127 ALA A O 1
ATOM 1008 N N . LYS A 1 128 ? 18.701 -0.181 -33.585 1.00 90.94 128 LYS A N 1
ATOM 1009 C CA . LYS A 1 128 ? 19.970 -0.883 -33.830 1.00 90.94 128 LYS A CA 1
ATOM 1010 C C . LYS A 1 128 ? 19.990 -1.570 -35.199 1.00 90.94 128 LYS A C 1
ATOM 1012 O O . LYS A 1 128 ? 21.013 -1.522 -35.890 1.00 90.94 128 LYS A O 1
ATOM 1017 N N . ALA A 1 129 ? 18.882 -2.186 -35.611 1.00 89.56 129 ALA A N 1
ATOM 1018 C CA . ALA A 1 129 ? 18.750 -2.782 -36.940 1.00 89.56 129 ALA A CA 1
ATOM 1019 C C . ALA A 1 129 ? 18.859 -1.715 -38.046 1.00 89.56 129 ALA A C 1
ATOM 1021 O O . ALA A 1 129 ? 19.643 -1.878 -38.987 1.00 89.56 129 ALA A O 1
ATOM 1022 N N . TYR A 1 130 ? 18.167 -0.584 -37.882 1.00 89.00 130 TYR A N 1
ATOM 1023 C CA . TYR A 1 130 ? 18.195 0.535 -38.825 1.00 89.00 130 TYR A CA 1
ATOM 1024 C C . TYR A 1 130 ? 19.593 1.159 -38.937 1.00 89.00 130 TYR A C 1
ATOM 1026 O O . TYR A 1 130 ? 20.113 1.361 -40.038 1.00 89.00 130 TYR A O 1
ATOM 1034 N N . GLN A 1 131 ? 20.266 1.379 -37.802 1.00 87.19 131 GLN A N 1
ATOM 1035 C CA . GLN A 1 131 ? 21.628 1.912 -37.761 1.00 87.19 131 GLN A CA 1
ATOM 1036 C C . GLN A 1 131 ? 22.616 1.001 -38.505 1.00 87.19 131 GLN A C 1
ATOM 1038 O O . GLN A 1 131 ? 23.518 1.488 -39.192 1.00 87.19 131 GLN A O 1
ATOM 1043 N N . ARG A 1 132 ? 22.452 -0.325 -38.406 1.00 86.62 132 ARG A N 1
ATOM 1044 C CA . ARG A 1 132 ? 23.316 -1.294 -39.096 1.00 86.62 132 ARG A CA 1
ATOM 1045 C C . ARG A 1 132 ? 23.143 -1.250 -40.619 1.00 86.62 132 ARG A C 1
ATOM 1047 O O . ARG A 1 132 ? 24.130 -1.417 -41.335 1.00 86.62 132 ARG A O 1
ATOM 1054 N N . GLY A 1 133 ? 21.926 -1.005 -41.108 1.00 81.50 133 GLY A N 1
ATOM 1055 C CA . GLY A 1 133 ? 21.639 -0.825 -42.535 1.00 81.50 133 GLY A CA 1
ATOM 1056 C C . GLY A 1 133 ? 22.124 0.522 -43.081 1.00 81.50 133 GLY A C 1
ATOM 1057 O O . GLY A 1 133 ? 22.785 0.568 -44.121 1.00 81.50 133 GLY A O 1
ATOM 1058 N N . SER A 1 134 ? 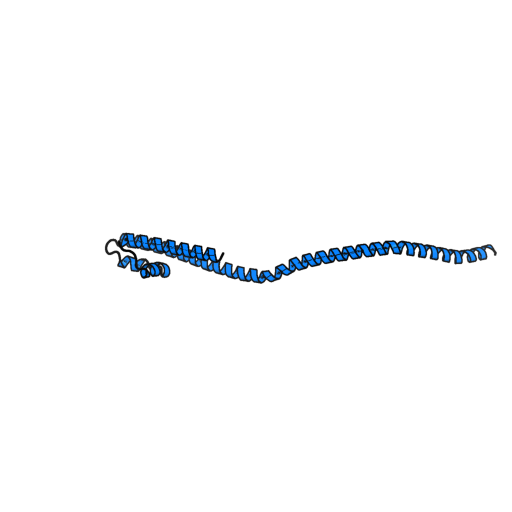21.876 1.603 -42.337 1.00 85.69 134 SER A N 1
ATOM 1059 C CA . SER A 1 134 ? 22.193 2.980 -42.742 1.00 85.69 134 SER A CA 1
ATOM 1060 C C . SER A 1 134 ? 23.687 3.206 -43.005 1.00 85.69 134 SER A C 1
ATOM 1062 O O . SER A 1 134 ? 24.052 3.861 -43.978 1.00 85.69 134 SER A O 1
ATOM 1064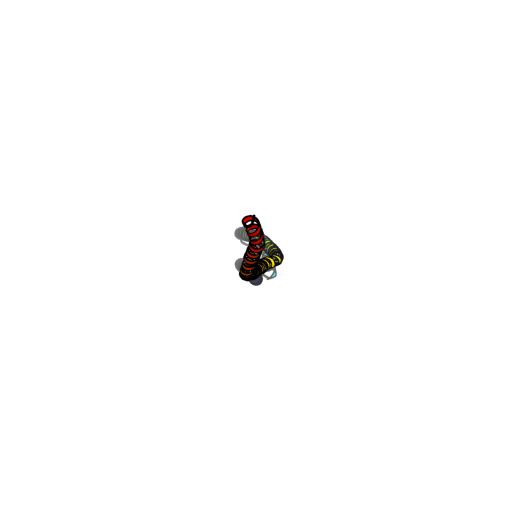 N N . ARG A 1 135 ? 24.583 2.572 -42.232 1.00 85.69 135 ARG A N 1
ATOM 1065 C CA . ARG A 1 135 ? 26.043 2.690 -42.442 1.00 85.69 135 ARG A CA 1
ATOM 1066 C C . ARG A 1 135 ? 26.492 2.265 -43.843 1.00 85.69 135 ARG A C 1
ATOM 1068 O O . ARG A 1 135 ? 27.408 2.868 -44.395 1.00 85.69 135 ARG A O 1
ATOM 1075 N N . LYS A 1 136 ? 25.852 1.245 -44.428 1.00 84.88 136 LYS A N 1
ATOM 1076 C CA . LYS A 1 136 ? 26.178 0.782 -45.787 1.00 84.88 136 LYS A CA 1
ATOM 1077 C C . LYS A 1 136 ? 25.743 1.809 -46.829 1.00 84.88 136 LYS A C 1
ATOM 1079 O O . LYS A 1 136 ? 26.516 2.132 -47.722 1.00 84.88 136 LYS A O 1
ATOM 1084 N N . TRP A 1 137 ? 24.540 2.354 -46.668 1.00 87.88 137 TRP A N 1
ATOM 1085 C CA . TRP A 1 137 ? 24.002 3.400 -47.537 1.00 87.88 137 TRP A CA 1
ATOM 1086 C C . TRP A 1 137 ? 24.807 4.697 -47.459 1.00 87.88 137 TRP A C 1
ATOM 1088 O O . TRP A 1 137 ? 25.108 5.282 -48.493 1.00 87.88 137 TRP A O 1
ATOM 1098 N N . LEU A 1 138 ? 25.231 5.099 -46.259 1.00 90.19 138 LEU A N 1
ATOM 1099 C CA . LEU A 1 138 ? 26.093 6.264 -46.070 1.00 90.19 138 LEU A CA 1
ATOM 1100 C C . LEU A 1 138 ? 27.440 6.086 -46.782 1.00 90.19 138 LEU A C 1
ATOM 1102 O O . LEU A 1 138 ? 27.895 6.999 -47.461 1.00 90.19 138 LEU A O 1
ATOM 1106 N N . CYS A 1 139 ? 28.049 4.900 -46.692 1.00 89.56 139 CYS A N 1
ATOM 1107 C CA . CYS A 1 139 ? 29.293 4.608 -47.404 1.00 89.56 139 CYS A CA 1
ATOM 1108 C C . CYS A 1 139 ? 29.109 4.688 -48.931 1.00 89.56 139 CYS A C 1
ATOM 1110 O O . CYS A 1 139 ? 29.900 5.337 -49.612 1.00 89.56 139 CYS A O 1
ATOM 1112 N N . ILE A 1 140 ? 28.026 4.107 -49.463 1.00 91.69 140 ILE A N 1
ATOM 1113 C CA . ILE A 1 140 ? 27.691 4.186 -50.896 1.00 91.69 140 ILE A CA 1
ATOM 1114 C C . ILE A 1 140 ? 27.487 5.646 -51.329 1.00 91.69 140 ILE A C 1
ATOM 1116 O O . ILE A 1 140 ? 28.026 6.056 -52.355 1.00 91.69 140 ILE A O 1
ATOM 1120 N N . ALA A 1 141 ? 26.767 6.444 -50.536 1.00 92.94 141 ALA A N 1
ATOM 1121 C CA . ALA A 1 141 ? 26.529 7.856 -50.823 1.00 92.94 141 ALA A CA 1
ATOM 1122 C C . ALA A 1 141 ? 27.833 8.674 -50.852 1.00 92.94 141 ALA A C 1
ATOM 1124 O O . ALA A 1 141 ? 28.030 9.479 -51.761 1.00 92.94 141 ALA A O 1
ATOM 1125 N N . VAL A 1 142 ? 28.751 8.436 -49.905 1.00 94.62 142 VAL A N 1
ATOM 1126 C CA . VAL A 1 142 ? 30.066 9.102 -49.868 1.00 94.62 142 VAL A CA 1
ATOM 1127 C C . VAL A 1 142 ? 30.918 8.716 -51.080 1.00 94.62 142 VAL A C 1
ATOM 1129 O O . VAL A 1 142 ? 31.499 9.593 -51.717 1.00 94.62 142 VAL A O 1
ATOM 1132 N N . VAL A 1 143 ? 30.969 7.429 -51.443 1.00 94.94 143 VAL A N 1
ATOM 1133 C CA . VAL A 1 143 ? 31.720 6.959 -52.622 1.00 94.94 143 VAL A CA 1
ATOM 1134 C C . VAL A 1 143 ? 31.165 7.568 -53.910 1.00 94.94 143 VAL A C 1
ATOM 1136 O O . VAL A 1 143 ? 31.935 8.034 -54.749 1.00 94.94 143 VAL A O 1
ATOM 1139 N N . PHE A 1 144 ? 29.839 7.616 -54.057 1.00 95.50 144 PHE A N 1
ATOM 1140 C CA . PHE A 1 144 ? 29.192 8.240 -55.209 1.00 95.50 144 PHE A CA 1
ATOM 1141 C C . PHE A 1 144 ? 29.527 9.734 -55.312 1.00 95.50 144 PHE A C 1
ATOM 1143 O O . PHE A 1 144 ? 29.894 10.212 -56.384 1.00 95.50 144 PHE A O 1
ATOM 1150 N N . LEU A 1 145 ? 29.481 10.462 -54.192 1.00 95.50 145 LEU A N 1
ATOM 1151 C CA . LEU A 1 145 ? 29.830 11.882 -54.150 1.00 95.50 145 LEU A CA 1
ATOM 1152 C C . LEU A 1 145 ? 31.292 12.128 -54.556 1.00 95.50 145 LEU A C 1
ATOM 1154 O O . LEU A 1 145 ? 31.557 13.020 -55.360 1.00 95.50 145 LEU A O 1
ATOM 1158 N N . LEU A 1 146 ? 32.235 11.309 -54.076 1.00 95.25 146 LEU A N 1
ATOM 1159 C CA . LEU A 1 146 ? 33.644 11.396 -54.480 1.00 95.25 146 LEU A CA 1
ATOM 1160 C C . LEU A 1 146 ? 33.841 11.132 -55.980 1.00 95.25 146 LEU A C 1
ATOM 1162 O O . LEU A 1 146 ? 34.616 11.836 -56.628 1.00 95.25 146 LEU A O 1
ATOM 1166 N N . ALA A 1 147 ? 33.124 10.157 -56.544 1.00 95.06 147 ALA A N 1
ATOM 1167 C CA . ALA A 1 147 ? 33.182 9.863 -57.973 1.00 95.06 147 ALA A CA 1
ATOM 1168 C C . ALA A 1 147 ? 32.691 11.048 -58.821 1.00 95.06 147 ALA A C 1
ATOM 1170 O O . ALA A 1 147 ? 33.343 11.403 -59.801 1.00 95.06 147 ALA A O 1
ATOM 1171 N N . VAL A 1 148 ? 31.592 11.700 -58.419 1.00 95.31 148 VAL A N 1
ATOM 1172 C CA . VAL A 1 148 ? 31.071 12.904 -59.090 1.00 95.31 148 VAL A CA 1
ATOM 1173 C C . VAL A 1 148 ? 32.082 14.052 -59.032 1.00 95.31 148 VAL A C 1
ATOM 1175 O O . VAL A 1 148 ? 32.330 14.694 -60.050 1.00 95.31 148 VAL A O 1
ATOM 1178 N N . VAL A 1 149 ? 32.715 14.283 -57.876 1.00 94.69 149 VAL A N 1
ATOM 1179 C CA . VAL A 1 149 ? 33.757 15.316 -57.731 1.00 94.69 149 VAL A CA 1
ATOM 1180 C C . VAL A 1 149 ? 34.933 15.045 -58.672 1.00 94.69 149 VAL A C 1
ATOM 1182 O O . VAL A 1 149 ? 35.362 15.952 -59.381 1.00 94.69 149 VAL A O 1
ATOM 1185 N N . LEU A 1 150 ? 35.423 13.803 -58.743 1.00 93.00 150 LEU A N 1
ATOM 1186 C CA . LEU A 1 150 ? 36.498 13.433 -59.670 1.00 93.00 150 LEU A CA 1
ATOM 1187 C C . LEU A 1 150 ? 36.098 13.653 -61.135 1.00 93.00 150 LEU A C 1
ATOM 1189 O O . LEU A 1 150 ? 36.895 14.180 -61.910 1.00 93.00 150 LEU A O 1
ATOM 1193 N N . LEU A 1 151 ? 34.859 13.316 -61.500 1.00 92.94 151 LEU A N 1
ATOM 1194 C CA . LEU A 1 151 ? 34.325 13.515 -62.851 1.00 92.94 151 LEU A CA 1
ATOM 1195 C C . LEU A 1 151 ? 34.298 14.994 -63.262 1.00 92.94 151 LEU A C 1
ATOM 1197 O O . LEU A 1 151 ? 34.472 15.297 -64.437 1.00 92.94 151 LEU A O 1
ATOM 1201 N N . ILE A 1 152 ? 34.110 15.909 -62.308 1.00 92.25 152 ILE A N 1
ATOM 1202 C CA . ILE A 1 152 ? 34.132 17.359 -62.551 1.00 92.25 152 ILE A CA 1
ATOM 1203 C C . ILE A 1 152 ? 35.571 17.898 -62.559 1.00 92.25 152 ILE A C 1
ATOM 1205 O O . ILE A 1 152 ? 35.925 18.703 -63.417 1.00 92.25 152 ILE A O 1
ATOM 1209 N N . VAL A 1 153 ? 36.424 17.456 -61.630 1.00 91.31 153 VAL A N 1
ATOM 1210 C CA . VAL A 1 153 ? 37.785 17.996 -61.463 1.00 91.31 153 VAL A CA 1
ATOM 1211 C C . VAL A 1 153 ? 38.725 17.567 -62.593 1.00 91.31 153 VAL A C 1
ATOM 1213 O O . VAL A 1 153 ? 39.502 18.389 -63.075 1.00 91.31 153 VAL A O 1
ATOM 1216 N N . ILE A 1 154 ? 38.654 16.312 -63.052 1.00 88.69 154 ILE A N 1
ATOM 1217 C CA . ILE A 1 154 ? 39.520 15.780 -64.120 1.00 88.69 154 ILE A CA 1
ATOM 1218 C C . ILE A 1 154 ? 39.434 16.599 -65.427 1.00 88.69 154 ILE A C 1
ATOM 1220 O O . ILE A 1 154 ? 40.483 17.031 -65.913 1.00 88.69 154 ILE A O 1
ATOM 1224 N N . PRO A 1 155 ? 38.252 16.870 -66.020 1.00 87.81 155 PRO A N 1
ATOM 1225 C CA . PRO A 1 155 ? 38.168 17.645 -67.257 1.00 87.81 155 PRO A CA 1
ATOM 1226 C C . PRO A 1 155 ? 38.679 19.076 -67.073 1.00 87.81 155 PRO A C 1
ATOM 1228 O O . PRO A 1 155 ? 39.424 19.561 -67.922 1.00 87.81 155 PRO A O 1
ATOM 1231 N N . ILE A 1 156 ? 38.380 19.720 -65.940 1.00 89.31 156 ILE A N 1
ATOM 1232 C CA . ILE A 1 156 ? 38.872 21.071 -65.637 1.00 89.31 156 ILE A CA 1
ATOM 1233 C C . ILE A 1 156 ? 40.405 21.075 -65.554 1.00 89.31 156 ILE A C 1
ATOM 1235 O O . ILE A 1 156 ? 41.056 21.869 -66.232 1.00 89.31 156 ILE A O 1
ATOM 1239 N N . ALA A 1 157 ? 41.000 20.143 -64.806 1.00 84.56 157 ALA A N 1
ATOM 1240 C CA . ALA A 1 157 ? 42.451 20.032 -64.670 1.00 84.56 157 ALA A CA 1
ATOM 1241 C C . ALA A 1 157 ? 43.143 19.741 -66.014 1.00 84.56 157 ALA A C 1
ATOM 1243 O O . ALA A 1 157 ? 44.147 20.370 -66.346 1.00 84.56 157 ALA A O 1
ATOM 1244 N N . THR A 1 158 ? 42.583 18.834 -66.823 1.00 84.94 158 THR A N 1
ATOM 1245 C CA . THR A 1 158 ? 43.131 18.529 -68.158 1.00 84.94 158 THR A CA 1
ATOM 1246 C C . THR A 1 158 ? 42.964 19.678 -69.153 1.00 84.94 158 THR A C 1
ATOM 1248 O O . THR A 1 158 ? 43.819 19.829 -70.019 1.00 84.94 158 THR A O 1
ATOM 1251 N N . SER A 1 159 ? 41.921 20.509 -69.032 1.00 82.62 159 SER A N 1
ATOM 1252 C CA . SER A 1 159 ? 41.752 21.705 -69.870 1.00 82.62 159 SER A CA 1
ATOM 1253 C C . SER A 1 159 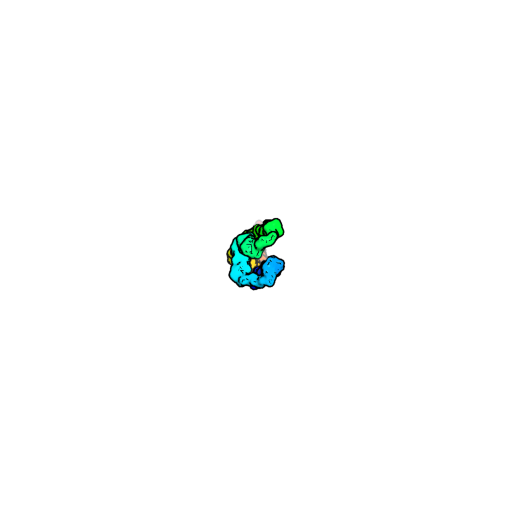? 42.729 22.829 -69.518 1.00 82.62 159 SER A C 1
ATOM 1255 O O . SER A 1 159 ? 43.206 23.511 -70.419 1.00 82.62 159 SER A O 1
ATOM 1257 N N . LEU A 1 160 ? 43.079 22.988 -68.235 1.00 74.62 160 LEU A N 1
ATOM 1258 C CA . LEU A 1 160 ? 44.028 24.007 -67.774 1.00 74.62 160 LEU A CA 1
ATOM 1259 C C . LEU A 1 160 ? 45.479 23.635 -68.097 1.00 74.62 160 LEU A C 1
ATOM 1261 O O . LEU A 1 160 ? 46.260 24.507 -68.445 1.00 74.62 160 LEU A O 1
ATOM 1265 N N . GLY A 1 161 ? 45.838 22.349 -68.026 1.00 67.56 161 GLY A N 1
ATOM 1266 C CA . GLY A 1 161 ? 47.193 21.880 -68.354 1.00 67.56 161 GLY A CA 1
ATOM 1267 C C . GLY A 1 161 ? 47.503 21.782 -69.853 1.00 67.56 161 GLY A C 1
ATOM 1268 O O . GLY A 1 161 ? 48.628 21.454 -70.217 1.00 67.56 161 GLY A O 1
ATOM 1269 N N . LYS A 1 162 ? 46.508 22.008 -70.720 1.00 61.12 162 LYS A N 1
ATOM 1270 C CA . LYS A 1 162 ? 46.657 21.989 -72.185 1.00 61.12 162 LYS A CA 1
ATOM 1271 C C . LYS A 1 162 ? 46.783 23.385 -72.810 1.00 61.12 162 LYS A C 1
ATOM 1273 O O . LYS A 1 162 ? 46.938 23.457 -74.029 1.00 61.12 162 LYS A O 1
ATOM 1278 N N . SER A 1 163 ? 46.685 24.446 -72.006 1.00 49.31 163 SER A N 1
ATOM 1279 C CA . SER A 1 163 ? 46.921 25.839 -72.409 1.00 49.31 163 SER A CA 1
ATOM 1280 C C . SER A 1 163 ? 48.326 26.289 -72.039 1.00 49.31 163 SER A C 1
ATOM 1282 O O . SER A 1 163 ? 48.773 27.251 -72.698 1.00 49.31 163 SER A O 1
#

Foldseek 3Di:
DVVVVVVVVVVVLVVLLVVVQVVCCVQQVDGDDPVVSCCCVPVVPPLVVSVVRHPDCPPVSVVVNVVSSVVVVVVVVVVVVVVVVVVVVVVVVVVVVVCVVVVVVVVVVVVVVVVVVVVVVVVVVVVVVVVVVVVVVVVVVVVVVVVVVCVVVVVVVVVVVVD

Radius of gyration: 47.34 Å; chains: 1; bounding box: 83×44×132 Å

Sequence (163 aa):
MMMEFQELRQRMMADCREAVERRYFALTGELPPEEVVENMIAEGKSEEVLNRAVVGNRSLVLETAHEIQSQHDTAKEVERSLLELQQVFLDMAVMVEAQGERMDDIEHHVTSAARYVKDGAMELSSAKAYQRGSRKWLCIAVVFLLAVVLLIVIPIATSLGKS